Protein AF-A0A650FZV1-F1 (afdb_monomer_lite)

Organism: NCBI:txid30067

Radius of gyration: 12.33 Å; chains: 1; bounding box: 29×15×31 Å

InterPro domains:
  IPR005821 Ion transport domain [PF00520] (1-45)
  IPR043203 Voltage-gated cation channel calcium and sodium [PTHR10037] (1-45)

Secondary structure (DSSP, 8-state):
-GGGGTTHHHHHHHHHHHS-TTHHHHHHHHHHHHHHHHHHHHHH-

Sequence (45 aa):
FRVLCGEWIESMWDCMLVGDVSCIPFFLATVVIGNLVVLNLFLAL

pLDDT: mean 83.81, std 9.95, range [52.47, 91.69]

Structure (mmCIF, N/CA/C/O backbone):
data_A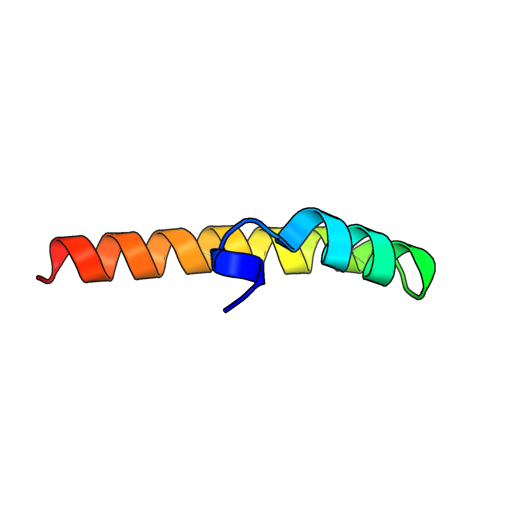F-A0A650FZV1-F1
#
_entry.id   AF-A0A650FZV1-F1
#
loop_
_atom_site.group_PDB
_atom_site.id
_atom_site.type_symbol
_atom_site.label_atom_id
_atom_site.label_alt_id
_atom_site.label_comp_id
_atom_site.label_asym_id
_atom_site.label_entity_id
_atom_site.label_seq_id
_atom_site.pdbx_PDB_ins_code
_atom_site.Cartn_x
_atom_site.Cartn_y
_atom_site.Cartn_z
_atom_site.occupancy
_atom_site.B_iso_or_equiv
_atom_site.auth_seq_id
_atom_site.auth_comp_id
_atom_site.auth_asym_id
_atom_site.auth_atom_id
_atom_site.pdbx_PDB_model_num
ATOM 1 N N . PHE A 1 1 ? -5.974 -7.885 0.935 1.00 52.47 1 PHE A N 1
ATOM 2 C CA . PHE A 1 1 ? -5.741 -8.162 2.369 1.00 52.47 1 PHE A CA 1
ATOM 3 C C . PHE A 1 1 ? -4.264 -8.201 2.750 1.00 52.47 1 PHE A C 1
ATOM 5 O O . PHE A 1 1 ? -3.922 -7.584 3.743 1.00 52.47 1 PHE A O 1
ATOM 12 N N . ARG A 1 2 ? -3.373 -8.803 1.949 1.00 57.09 2 ARG A N 1
ATOM 13 C CA . ARG A 1 2 ? -1.924 -8.860 2.235 1.00 57.09 2 ARG A CA 1
ATOM 14 C C . ARG A 1 2 ? -1.233 -7.487 2.394 1.00 57.09 2 ARG A C 1
ATOM 16 O O . ARG A 1 2 ? -0.467 -7.276 3.323 1.00 57.09 2 ARG A O 1
ATOM 23 N N . VAL A 1 3 ? -1.624 -6.512 1.566 1.00 59.31 3 VAL A N 1
ATOM 24 C CA . VAL A 1 3 ? -1.172 -5.104 1.642 1.00 59.31 3 VAL A CA 1
ATOM 25 C C . VAL A 1 3 ? -1.526 -4.432 2.978 1.00 59.31 3 VAL A C 1
ATOM 27 O O . VAL A 1 3 ? -0.738 -3.652 3.498 1.00 59.31 3 VAL A O 1
ATOM 30 N N . LEU A 1 4 ? -2.681 -4.768 3.564 1.00 58.47 4 LEU A N 1
ATOM 31 C CA . LEU A 1 4 ? -3.140 -4.226 4.852 1.00 58.47 4 LEU A CA 1
ATOM 32 C C . LEU A 1 4 ? -2.503 -4.936 6.058 1.00 58.47 4 LEU A C 1
ATOM 34 O O . LEU A 1 4 ? -2.494 -4.382 7.148 1.00 58.47 4 LEU A O 1
ATOM 38 N N . CYS A 1 5 ? -1.949 -6.138 5.865 1.00 67.00 5 CYS A N 1
ATOM 39 C CA . CYS A 1 5 ? -1.213 -6.886 6.890 1.00 67.00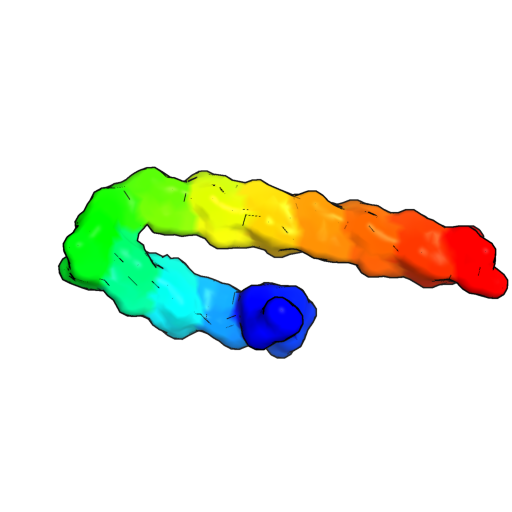 5 CYS A CA 1
ATOM 40 C C . CYS A 1 5 ? 0.268 -6.474 7.001 1.00 67.00 5 CYS A C 1
ATOM 42 O O . CYS A 1 5 ? 0.998 -7.066 7.789 1.00 67.00 5 CYS A O 1
ATOM 44 N N . GLY A 1 6 ? 0.719 -5.476 6.229 1.00 66.44 6 GLY A N 1
ATOM 45 C CA . GLY A 1 6 ? 2.092 -4.958 6.273 1.00 66.44 6 GLY A CA 1
ATOM 46 C C . GLY A 1 6 ? 3.039 -5.519 5.206 1.00 66.44 6 GLY A C 1
ATOM 47 O O . GLY A 1 6 ? 4.125 -4.979 5.029 1.00 66.44 6 GLY A O 1
ATOM 48 N N . GLU A 1 7 ? 2.626 -6.515 4.419 1.00 78.81 7 GLU A N 1
ATOM 49 C CA . GLU A 1 7 ? 3.453 -7.140 3.365 1.00 78.81 7 GLU A CA 1
ATOM 50 C C . GLU A 1 7 ? 3.421 -6.368 2.022 1.00 78.81 7 GLU A C 1
ATOM 52 O O . GLU A 1 7 ? 3.611 -6.932 0.946 1.00 78.81 7 GLU A O 1
ATOM 57 N N . TRP A 1 8 ? 3.148 -5.060 2.043 1.00 81.25 8 TRP A N 1
ATOM 58 C CA . TRP A 1 8 ? 3.027 -4.251 0.823 1.00 81.25 8 TRP A CA 1
ATOM 59 C C . TRP A 1 8 ? 4.377 -3.912 0.176 1.00 81.25 8 TRP A C 1
ATOM 61 O O . TRP A 1 8 ? 4.419 -3.703 -1.034 1.00 81.25 8 TRP A O 1
ATOM 71 N N . ILE A 1 9 ? 5.474 -3.905 0.947 1.00 82.25 9 ILE A N 1
ATOM 72 C CA . ILE A 1 9 ? 6.825 -3.601 0.443 1.00 82.25 9 ILE A CA 1
ATOM 73 C C . ILE A 1 9 ? 7.287 -4.628 -0.602 1.00 82.25 9 ILE A C 1
ATOM 75 O O . ILE A 1 9 ? 7.799 -4.228 -1.644 1.00 82.25 9 ILE A O 1
ATOM 79 N N . GLU A 1 10 ? 7.088 -5.930 -0.361 1.00 84.25 10 GLU A N 1
ATOM 80 C CA . GLU A 1 10 ? 7.554 -6.977 -1.283 1.00 84.25 10 GLU A CA 1
ATOM 81 C C . GLU A 1 10 ? 6.775 -6.932 -2.600 1.00 84.25 10 GLU A C 1
ATOM 83 O O . GLU A 1 10 ? 7.364 -6.976 -3.676 1.00 84.25 10 GLU A O 1
ATOM 88 N N . SER A 1 11 ? 5.453 -6.741 -2.522 1.00 83.38 11 SER A N 1
ATOM 89 C CA . SER A 1 11 ? 4.606 -6.586 -3.713 1.00 83.38 11 SER A CA 1
ATOM 90 C C . SER A 1 11 ? 4.899 -5.291 -4.482 1.00 83.38 11 SER A C 1
ATOM 92 O O . SER A 1 11 ? 4.791 -5.268 -5.705 1.00 83.38 11 SER A O 1
ATOM 94 N N . MET A 1 12 ? 5.280 -4.211 -3.790 1.00 86.44 12 MET A N 1
ATOM 95 C CA . MET A 1 12 ? 5.683 -2.955 -4.428 1.00 86.44 12 MET A CA 1
ATOM 96 C C . MET A 1 12 ? 6.993 -3.126 -5.204 1.00 86.44 12 MET A C 1
ATOM 98 O O . MET A 1 12 ? 7.091 -2.650 -6.333 1.00 86.44 12 MET A O 1
ATOM 102 N N . TRP A 1 13 ? 7.978 -3.807 -4.613 1.00 86.00 13 TRP A N 1
ATOM 103 C CA . TRP A 1 13 ? 9.258 -4.087 -5.264 1.00 86.00 13 TRP A CA 1
ATOM 104 C C . TRP A 1 13 ? 9.099 -4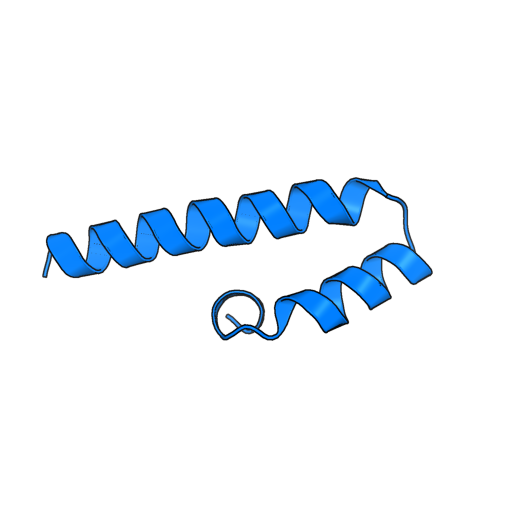.988 -6.490 1.00 86.00 13 TRP A C 1
ATOM 106 O O . TRP A 1 13 ? 9.674 -4.681 -7.530 1.00 86.00 13 TRP A O 1
ATOM 116 N N . ASP A 1 14 ? 8.271 -6.032 -6.404 1.00 88.31 14 ASP A N 1
ATOM 117 C CA . ASP A 1 14 ? 7.951 -6.893 -7.551 1.00 88.31 14 ASP A CA 1
ATOM 118 C C . ASP A 1 14 ? 7.247 -6.104 -8.676 1.00 88.31 14 ASP A C 1
ATOM 120 O O . ASP A 1 14 ? 7.635 -6.179 -9.841 1.00 88.31 14 ASP A O 1
ATOM 124 N N . CYS A 1 15 ? 6.300 -5.225 -8.318 1.00 88.38 15 CYS A N 1
ATOM 125 C CA . CYS A 1 15 ? 5.626 -4.334 -9.270 1.00 88.38 15 CYS A CA 1
ATOM 126 C C . CYS A 1 15 ? 6.600 -3.358 -9.947 1.00 88.38 15 CYS A C 1
ATOM 128 O O . CYS A 1 15 ? 6.498 -3.121 -11.147 1.00 88.38 15 CYS A O 1
ATOM 130 N N . MET A 1 16 ? 7.564 -2.812 -9.202 1.00 89.81 16 MET A N 1
ATOM 131 C CA . MET A 1 16 ? 8.580 -1.906 -9.744 1.00 89.81 16 MET A CA 1
ATOM 132 C C . MET A 1 16 ? 9.598 -2.634 -10.637 1.00 89.81 16 MET A C 1
ATOM 134 O O . MET A 1 16 ? 10.146 -2.020 -11.547 1.00 89.81 16 MET A O 1
ATOM 138 N N . LEU A 1 17 ? 9.854 -3.925 -10.395 1.00 88.44 17 LEU A N 1
ATOM 139 C CA . LEU A 1 17 ? 10.761 -4.736 -11.212 1.00 88.44 17 LEU A CA 1
ATOM 140 C C . LEU A 1 17 ? 10.155 -5.077 -12.584 1.00 88.44 17 LEU A C 1
ATOM 142 O O . LEU A 1 17 ? 10.880 -5.159 -13.574 1.00 88.44 17 LEU A O 1
ATOM 146 N N . VAL A 1 18 ? 8.838 -5.303 -12.635 1.00 88.88 18 VAL A N 1
ATOM 147 C CA . VAL A 1 18 ? 8.121 -5.733 -13.851 1.00 88.88 18 VAL A CA 1
ATOM 148 C C . VAL A 1 18 ? 7.469 -4.560 -14.594 1.00 88.88 18 VAL A C 1
ATOM 150 O O . VAL A 1 18 ? 7.246 -4.645 -15.802 1.00 88.88 18 VAL A O 1
ATOM 153 N N . GLY A 1 19 ? 7.147 -3.478 -13.887 1.00 83.94 19 GLY A N 1
ATOM 154 C CA . GLY A 1 19 ? 6.444 -2.313 -14.416 1.00 83.94 19 GLY A CA 1
ATOM 155 C C . GLY A 1 19 ? 7.216 -1.007 -14.243 1.00 83.94 19 GLY A C 1
ATOM 156 O O . GLY A 1 19 ? 8.436 -0.954 -14.352 1.00 83.94 19 GLY A O 1
ATOM 157 N N . ASP A 1 20 ? 6.469 0.062 -13.979 1.00 81.56 20 ASP A N 1
ATOM 158 C CA . ASP A 1 20 ? 6.970 1.432 -13.903 1.00 81.56 20 ASP A CA 1
ATOM 159 C C . ASP A 1 20 ? 6.872 2.009 -12.483 1.00 81.56 20 ASP A C 1
ATOM 161 O O . ASP A 1 20 ? 6.173 1.501 -11.599 1.00 81.56 20 ASP A O 1
ATOM 165 N N . VAL A 1 21 ? 7.512 3.163 -12.275 1.00 85.06 21 VAL A N 1
ATOM 166 C CA . VAL A 1 21 ? 7.518 3.906 -10.996 1.00 85.06 21 VAL A CA 1
ATOM 167 C C . VAL A 1 21 ? 6.098 4.288 -10.526 1.00 85.06 21 VAL A C 1
ATOM 169 O O . VAL A 1 21 ? 5.885 4.600 -9.354 1.00 85.06 21 VAL A O 1
ATOM 172 N N . SER A 1 22 ? 5.091 4.186 -11.402 1.00 86.75 22 SER A N 1
ATOM 173 C CA . SER A 1 22 ? 3.663 4.328 -11.086 1.00 86.75 22 SER A CA 1
ATOM 174 C C . SER A 1 22 ? 3.138 3.332 -10.043 1.00 86.75 22 SER A C 1
ATOM 176 O O . SER A 1 22 ? 2.111 3.605 -9.419 1.00 86.75 22 SER A O 1
ATOM 178 N N . CYS A 1 23 ? 3.832 2.215 -9.794 1.00 86.62 23 CYS A N 1
ATOM 179 C CA . CYS A 1 23 ? 3.487 1.291 -8.709 1.00 86.62 23 CYS A CA 1
ATOM 180 C C . CYS A 1 23 ? 3.572 1.959 -7.321 1.00 86.62 23 CYS A C 1
ATOM 182 O O . CYS A 1 23 ? 2.757 1.682 -6.442 1.00 86.62 23 CYS A O 1
ATOM 184 N N . ILE A 1 24 ? 4.512 2.888 -7.121 1.00 88.06 24 ILE A N 1
ATOM 185 C CA . ILE A 1 24 ? 4.752 3.544 -5.826 1.00 88.06 24 ILE A CA 1
ATOM 186 C C . ILE A 1 24 ? 3.537 4.367 -5.349 1.00 88.06 24 ILE A C 1
ATOM 188 O O . ILE A 1 24 ? 3.034 4.094 -4.253 1.00 88.06 24 ILE A O 1
ATOM 192 N N . PRO A 1 25 ? 3.007 5.340 -6.125 1.00 90.62 25 PRO A N 1
ATOM 193 C CA . PRO A 1 25 ? 1.839 6.111 -5.699 1.00 90.62 25 PRO A CA 1
ATOM 194 C C . PRO A 1 25 ? 0.581 5.245 -5.548 1.00 90.62 25 PRO A C 1
ATOM 196 O O . PRO A 1 25 ? -0.253 5.542 -4.695 1.00 90.62 25 PRO A O 1
ATOM 199 N N . PHE A 1 26 ? 0.453 4.153 -6.311 1.00 88.56 26 PHE A N 1
ATOM 200 C CA . PHE A 1 26 ? -0.673 3.223 -6.192 1.00 88.56 26 PHE A CA 1
ATOM 201 C C . PHE A 1 26 ? -0.682 2.492 -4.840 1.00 88.56 26 PHE A C 1
ATOM 203 O O . PHE A 1 26 ? -1.692 2.498 -4.127 1.00 88.56 26 PHE A O 1
ATOM 210 N N . PHE A 1 27 ? 0.449 1.904 -4.445 1.00 88.12 27 PHE A N 1
ATOM 211 C CA . PHE A 1 27 ? 0.552 1.208 -3.161 1.00 88.12 27 PHE A CA 1
ATOM 212 C C . PHE A 1 27 ? 0.426 2.175 -1.976 1.00 88.12 27 PHE A C 1
ATOM 214 O O . PHE A 1 27 ? -0.302 1.875 -1.028 1.00 88.12 27 PHE A O 1
ATOM 221 N N . LEU A 1 28 ? 1.028 3.368 -2.059 1.00 88.94 28 LEU A N 1
ATOM 222 C CA . LEU A 1 28 ? 0.867 4.418 -1.046 1.00 88.94 28 LEU A CA 1
ATOM 223 C C . LEU A 1 28 ? -0.594 4.847 -0.875 1.00 88.94 28 LEU A C 1
ATOM 225 O O . LEU A 1 28 ? -1.086 4.893 0.253 1.00 88.94 28 LEU A O 1
ATOM 229 N N . ALA A 1 29 ? -1.309 5.114 -1.973 1.00 90.06 29 ALA A N 1
ATOM 230 C CA . ALA A 1 29 ? -2.723 5.483 -1.914 1.00 90.06 29 ALA A CA 1
ATOM 231 C C . ALA A 1 29 ? -3.566 4.376 -1.262 1.00 90.06 29 ALA A C 1
ATOM 233 O O . ALA A 1 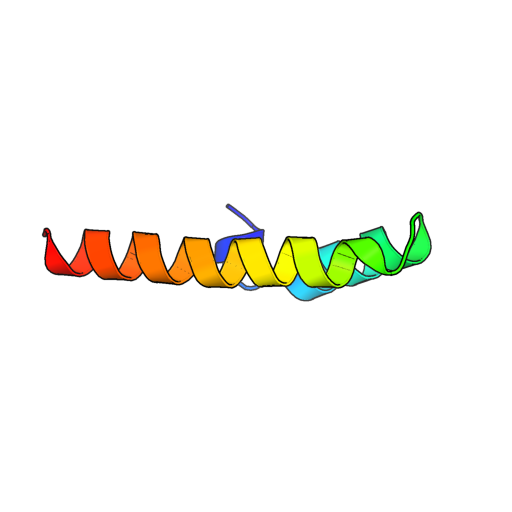29 ? -4.428 4.657 -0.430 1.00 90.06 29 ALA A O 1
ATOM 234 N N . THR A 1 30 ? -3.270 3.114 -1.578 1.00 88.06 30 THR A N 1
ATOM 235 C CA . THR A 1 30 ? -3.983 1.956 -1.022 1.00 88.06 30 THR A CA 1
ATOM 236 C C . THR A 1 30 ? -3.772 1.824 0.491 1.00 88.06 30 THR A C 1
ATOM 238 O O . THR A 1 30 ? -4.729 1.554 1.215 1.00 88.06 30 THR A O 1
ATOM 241 N N . VAL A 1 31 ? -2.552 2.061 0.991 1.00 88.25 31 VAL A N 1
ATOM 242 C CA . VAL A 1 31 ? -2.249 2.046 2.436 1.00 88.25 31 VAL A CA 1
ATOM 243 C C . VAL A 1 31 ? -2.932 3.209 3.161 1.00 88.25 31 VAL A C 1
ATOM 245 O O . VAL A 1 31 ? -3.524 3.004 4.220 1.00 88.25 31 VAL A O 1
ATOM 248 N N . VAL A 1 32 ? -2.904 4.417 2.589 1.00 90.38 32 VAL A N 1
ATOM 249 C CA . VAL A 1 32 ? -3.548 5.601 3.184 1.00 90.38 32 VAL A CA 1
ATOM 250 C C . VAL A 1 32 ? -5.063 5.414 3.276 1.00 90.38 32 VAL A C 1
ATOM 252 O O . VAL A 1 32 ? -5.636 5.582 4.353 1.00 90.38 32 VAL A O 1
ATOM 255 N N . ILE A 1 33 ? -5.709 5.013 2.177 1.00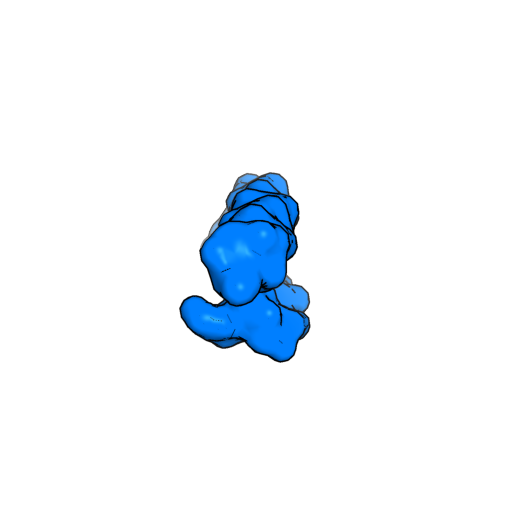 91.38 33 ILE A N 1
ATOM 256 C CA . ILE A 1 33 ? -7.156 4.751 2.149 1.00 91.38 33 ILE A CA 1
ATOM 257 C C . ILE A 1 33 ? -7.498 3.591 3.086 1.00 91.38 33 ILE A C 1
ATOM 259 O O . ILE A 1 33 ? -8.446 3.683 3.862 1.00 91.38 33 ILE A O 1
ATOM 263 N N . GLY A 1 34 ? -6.699 2.525 3.059 1.00 88.81 34 GLY A N 1
ATOM 264 C CA . GLY A 1 34 ? -6.841 1.373 3.940 1.00 88.81 34 GLY A CA 1
ATOM 265 C C . GLY A 1 34 ? -6.854 1.749 5.419 1.00 88.81 34 GLY A C 1
ATOM 266 O O . GLY A 1 34 ? -7.794 1.401 6.130 1.00 88.81 34 GLY A O 1
ATOM 267 N N . ASN A 1 35 ? -5.860 2.518 5.866 1.00 86.88 35 ASN A N 1
ATOM 268 C CA . ASN A 1 35 ? -5.777 2.988 7.248 1.00 86.88 35 ASN A CA 1
ATOM 269 C C . ASN A 1 35 ? -6.947 3.900 7.617 1.00 86.88 35 ASN A C 1
ATOM 271 O O . ASN A 1 35 ? -7.500 3.752 8.702 1.00 86.88 35 ASN A O 1
ATOM 275 N N . LEU A 1 36 ? -7.364 4.804 6.725 1.00 91.31 36 LEU A N 1
ATOM 276 C CA . LEU A 1 36 ? -8.525 5.663 6.969 1.00 91.31 36 LEU A CA 1
ATOM 277 C C . LEU A 1 36 ? -9.805 4.842 7.146 1.00 91.31 36 LEU A C 1
ATOM 279 O O . LEU A 1 36 ? -10.560 5.094 8.083 1.00 91.31 36 LEU A O 1
ATOM 283 N N . VAL A 1 37 ? -10.046 3.849 6.289 1.00 91.25 37 VAL A N 1
ATOM 284 C CA . VAL A 1 37 ? -11.226 2.976 6.387 1.00 91.25 37 VAL A CA 1
ATOM 285 C C . VAL A 1 37 ? -11.186 2.142 7.666 1.00 91.25 37 VAL A C 1
ATOM 287 O O . VAL A 1 37 ? -12.193 2.075 8.365 1.00 91.25 37 VAL A O 1
ATOM 290 N N . VAL A 1 38 ? -10.036 1.554 8.011 1.00 89.19 38 VAL A N 1
ATOM 291 C CA . VAL A 1 38 ? -9.870 0.780 9.255 1.00 89.19 38 VAL A CA 1
ATOM 292 C C . VAL A 1 38 ? -10.104 1.660 10.482 1.00 89.19 38 VAL A C 1
ATOM 294 O O . VAL A 1 38 ? -10.816 1.247 11.393 1.00 89.19 38 VAL A O 1
ATOM 297 N N . LEU A 1 39 ? -9.572 2.884 10.493 1.00 90.25 39 LEU A N 1
ATOM 298 C CA . LEU A 1 39 ? -9.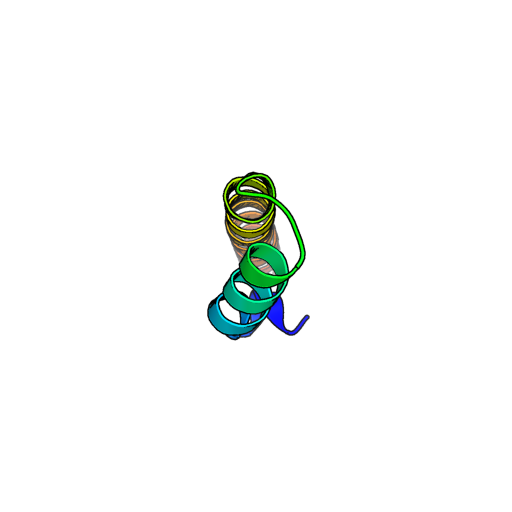757 3.825 11.598 1.00 90.25 39 LEU A CA 1
ATOM 299 C C . LEU A 1 39 ? -11.228 4.235 11.751 1.00 90.25 39 LEU A C 1
ATOM 301 O O . LEU A 1 39 ? -11.749 4.254 12.861 1.00 90.25 39 LEU A O 1
ATOM 305 N N . ASN A 1 40 ? -11.914 4.513 10.638 1.00 91.69 40 ASN A N 1
ATOM 306 C CA . ASN A 1 40 ? -13.346 4.823 10.646 1.00 91.69 40 ASN A CA 1
ATOM 307 C C . ASN A 1 40 ? -14.187 3.626 11.100 1.00 91.69 40 ASN A C 1
ATOM 309 O O . ASN A 1 40 ? -15.136 3.809 11.854 1.00 91.69 40 ASN A O 1
ATOM 313 N N . LEU A 1 41 ? -13.831 2.407 10.687 1.00 90.25 41 LEU A N 1
ATOM 314 C CA . LEU A 1 41 ? -14.516 1.195 11.132 1.00 90.25 41 LEU A CA 1
ATOM 315 C C . LEU A 1 41 ? -14.348 0.977 12.641 1.00 90.25 41 LEU A C 1
ATOM 317 O O . LEU A 1 41 ? -15.303 0.590 13.300 1.00 90.25 41 LEU A O 1
ATOM 321 N N . PHE A 1 42 ? -13.160 1.258 13.183 1.00 87.75 42 PHE A N 1
ATOM 322 C CA . PHE A 1 42 ? -12.884 1.154 14.618 1.00 87.75 42 PHE A CA 1
ATOM 323 C C . PHE A 1 42 ? -13.605 2.229 15.442 1.00 87.75 42 PHE A C 1
ATOM 325 O O . PHE A 1 42 ? -13.975 1.971 16.575 1.00 87.75 42 PHE A O 1
ATOM 332 N N . LEU A 1 43 ? -13.796 3.429 14.883 1.00 90.44 43 LEU A N 1
ATOM 333 C CA . LEU A 1 43 ? -14.577 4.511 15.499 1.00 90.44 43 LEU A CA 1
ATOM 334 C C . LEU A 1 43 ? -16.091 4.268 15.439 1.00 90.44 43 LEU A C 1
ATOM 336 O O . LEU A 1 43 ? -16.826 4.786 16.275 1.00 90.44 43 LEU A O 1
ATOM 340 N N . ALA A 1 44 ? -16.558 3.558 14.412 1.00 90.06 44 ALA A N 1
ATOM 341 C CA . ALA A 1 44 ? -17.968 3.234 14.219 1.00 90.06 44 ALA A CA 1
ATOM 342 C C . ALA A 1 44 ? -18.432 2.020 15.046 1.00 90.06 44 ALA A C 1
ATOM 344 O O . ALA A 1 44 ? -19.641 1.810 15.159 1.00 90.06 44 ALA A O 1
ATOM 345 N N . LEU A 1 45 ? -17.492 1.228 15.572 1.00 80.31 45 LEU A N 1
ATOM 346 C CA . LEU A 1 45 ? -17.731 0.093 16.466 1.00 80.31 45 LEU A CA 1
ATOM 347 C C . LEU A 1 45 ? -17.690 0.545 17.933 1.00 80.31 45 LEU A C 1
ATOM 349 O O . LEU A 1 45 ? -18.577 0.102 18.695 1.00 80.31 45 LEU A O 1
#

Foldseek 3Di:
DCLQVVNLVVVLVVCVVVHNPVSVVVSVVCNVVSVVVVVVVVVVD